Protein AF-A0A7Z9W826-F1 (afdb_monomer_lite)

Radius of gyration: 12.73 Å; chains: 1; bounding box: 32×27×29 Å

Foldseek 3Di:
DADDDDDPQKDQPDDDPNGGAWIDRQLDIDGVDDPPPPVDCPVVVVSVPRDDPPPPD

Sequence (57 aa):
PRIKNLGEGVEVLASVNDEPVLVQEGQHMAAAFHPELTGETRIHDYFTTLKGEMSLA

Structure (mmCIF, N/CA/C/O backbone):
data_AF-A0A7Z9W826-F1
#
_entry.id   AF-A0A7Z9W826-F1
#
loop_
_atom_site.group_PDB
_atom_site.id
_atom_site.type_symbol
_atom_site.label_atom_id
_atom_site.label_alt_id
_atom_site.label_comp_id
_atom_site.label_asym_id
_atom_site.label_entity_id
_atom_site.label_seq_id
_atom_site.pdbx_PDB_ins_code
_atom_site.Cartn_x
_atom_site.Cartn_y
_atom_site.Cartn_z
_atom_site.occupancy
_atom_site.B_iso_or_equiv
_atom_site.auth_seq_id
_atom_site.auth_comp_id
_atom_site.auth_asym_id
_atom_site.auth_atom_id
_atom_site.pdbx_PDB_model_num
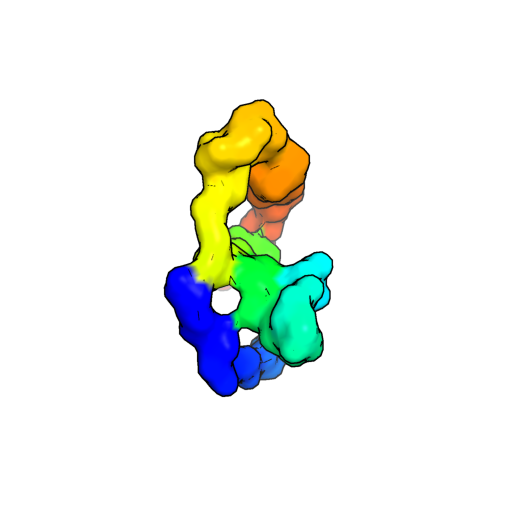ATOM 1 N N . PRO A 1 1 ? 12.929 -7.119 -0.880 1.00 86.56 1 PRO A N 1
ATOM 2 C CA . PRO A 1 1 ? 12.057 -8.323 -0.906 1.00 86.56 1 PRO A CA 1
ATOM 3 C C . PRO A 1 1 ? 11.369 -8.436 -2.281 1.00 86.56 1 PRO A C 1
ATOM 5 O O . PRO A 1 1 ? 11.478 -7.482 -3.042 1.00 86.56 1 PRO A O 1
ATOM 8 N N . ARG A 1 2 ? 10.714 -9.554 -2.641 1.00 94.75 2 ARG A N 1
ATOM 9 C CA . ARG A 1 2 ? 9.978 -9.675 -3.923 1.00 94.75 2 ARG A CA 1
ATOM 10 C C . ARG A 1 2 ? 8.749 -10.576 -3.785 1.00 94.75 2 ARG A C 1
ATOM 12 O O . ARG A 1 2 ? 8.855 -11.650 -3.195 1.00 94.75 2 ARG A O 1
ATOM 19 N N . ILE A 1 3 ? 7.627 -10.161 -4.371 1.00 97.06 3 ILE A N 1
ATOM 20 C CA . ILE A 1 3 ? 6.375 -10.928 -4.420 1.00 97.06 3 ILE A CA 1
ATOM 21 C C . ILE A 1 3 ? 6.375 -11.762 -5.706 1.00 97.06 3 ILE A C 1
ATOM 23 O O . ILE A 1 3 ? 6.529 -11.219 -6.795 1.00 97.06 3 ILE A O 1
ATOM 27 N N . LYS A 1 4 ? 6.268 -13.091 -5.585 1.00 96.25 4 LYS A N 1
ATOM 28 C CA . LYS A 1 4 ? 6.334 -14.014 -6.736 1.00 96.25 4 LYS A CA 1
ATOM 29 C C . LYS A 1 4 ? 4.971 -14.503 -7.221 1.00 96.25 4 LYS A C 1
ATOM 31 O O . LYS A 1 4 ? 4.841 -14.809 -8.396 1.00 96.25 4 LYS A O 1
ATOM 36 N N . ASN A 1 5 ? 3.999 -14.615 -6.321 1.00 96.00 5 ASN A N 1
ATOM 37 C CA . ASN A 1 5 ? 2.656 -15.119 -6.599 1.00 96.00 5 ASN A CA 1
ATOM 38 C C . ASN A 1 5 ? 1.648 -14.300 -5.790 1.00 96.00 5 ASN A C 1
ATOM 40 O O . ASN A 1 5 ? 1.994 -13.802 -4.716 1.00 96.00 5 ASN A O 1
ATOM 44 N N . LEU A 1 6 ? 0.419 -14.204 -6.291 1.00 97.56 6 LEU A N 1
ATOM 45 C CA . LEU A 1 6 ? -0.709 -13.555 -5.625 1.00 97.56 6 LEU A CA 1
ATOM 46 C C . LEU A 1 6 ? -1.830 -14.582 -5.442 1.00 97.56 6 LEU A C 1
ATOM 48 O O . LEU A 1 6 ? -2.049 -15.415 -6.322 1.00 97.56 6 LEU A O 1
ATOM 52 N N . GLY A 1 7 ? -2.493 -14.537 -4.289 1.00 96.38 7 GLY A N 1
ATOM 53 C CA . GLY A 1 7 ? -3.702 -15.315 -4.026 1.00 96.38 7 GLY A CA 1
ATOM 54 C C . GLY A 1 7 ? -4.955 -14.612 -4.549 1.00 96.38 7 GLY A C 1
ATOM 55 O O . GLY A 1 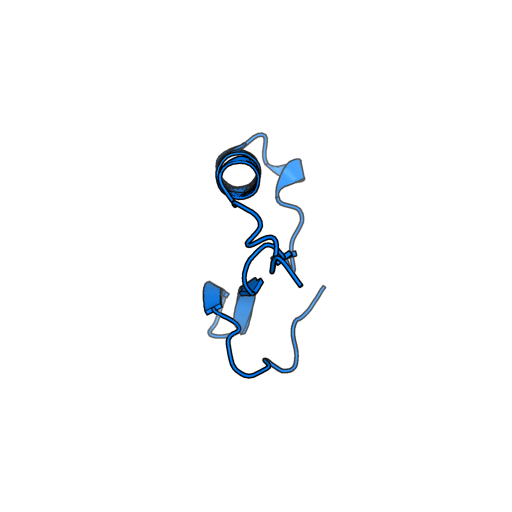7 ? -4.917 -13.439 -4.924 1.00 96.38 7 GLY A O 1
ATOM 56 N N . GLU A 1 8 ? -6.074 -15.332 -4.554 1.00 95.38 8 GLU A N 1
ATOM 57 C CA . GLU A 1 8 ? -7.392 -14.738 -4.787 1.00 95.38 8 GLU A CA 1
ATOM 58 C C . GLU A 1 8 ? -7.731 -13.763 -3.649 1.00 95.38 8 GLU A C 1
ATOM 60 O O . GLU A 1 8 ? -7.491 -14.071 -2.487 1.00 95.38 8 GLU A O 1
ATOM 65 N N 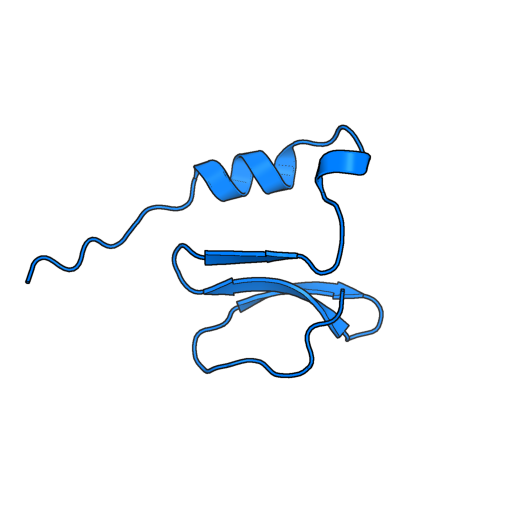. GLY A 1 9 ? -8.252 -12.577 -3.977 1.00 94.81 9 GLY A N 1
ATOM 66 C CA . GLY A 1 9 ? -8.573 -11.538 -2.988 1.00 94.81 9 GLY A CA 1
ATOM 67 C C . GLY A 1 9 ? -7.416 -10.603 -2.613 1.00 94.81 9 GLY A C 1
ATOM 68 O O . GLY A 1 9 ? -7.645 -9.630 -1.896 1.00 94.81 9 GLY A O 1
ATOM 69 N N . VAL A 1 10 ? -6.200 -10.834 -3.127 1.00 97.88 10 VAL A N 1
ATOM 70 C CA . VAL A 1 10 ? -5.078 -9.899 -2.961 1.00 97.88 10 VAL A CA 1
ATOM 71 C C . VAL A 1 10 ? -5.192 -8.749 -3.963 1.00 97.88 10 VAL A C 1
ATOM 73 O O . VAL A 1 10 ? -5.182 -8.960 -5.177 1.00 97.88 10 VAL A O 1
ATOM 76 N N . GLU A 1 11 ? -5.231 -7.522 -3.458 1.00 97.94 11 GLU A N 1
ATOM 77 C CA . GLU A 1 11 ? -5.195 -6.296 -4.251 1.00 97.94 11 GLU A CA 1
ATOM 78 C C . GLU A 1 11 ? -3.757 -5.778 -4.395 1.00 97.94 11 GLU A C 1
ATOM 80 O O . GLU A 1 11 ? -2.982 -5.742 -3.434 1.00 97.94 11 GLU A O 1
ATOM 85 N N . VAL A 1 12 ? -3.393 -5.348 -5.607 1.00 98.31 12 VAL A N 1
ATOM 86 C CA . VAL A 1 12 ? -2.111 -4.686 -5.880 1.00 98.31 12 VAL A CA 1
ATOM 87 C C . VAL A 1 12 ? -2.305 -3.176 -5.796 1.00 98.31 12 VAL A C 1
ATOM 89 O O . VAL A 1 12 ? -2.924 -2.576 -6.669 1.00 98.31 12 VAL A O 1
ATOM 92 N N . LEU A 1 13 ? -1.732 -2.560 -4.762 1.00 98.12 13 LEU A N 1
ATOM 93 C CA . LEU A 1 13 ? -1.835 -1.120 -4.512 1.00 98.12 13 LEU A CA 1
ATOM 94 C C . LEU A 1 13 ? -0.762 -0.316 -5.257 1.00 98.12 13 LEU A C 1
ATOM 96 O O . LEU A 1 13 ? -0.968 0.853 -5.580 1.00 98.12 13 LEU A O 1
ATOM 100 N N . ALA A 1 14 ? 0.404 -0.921 -5.509 1.00 98.00 14 ALA A N 1
ATOM 101 C CA . ALA A 1 14 ? 1.475 -0.308 -6.288 1.00 98.00 14 ALA A CA 1
ATOM 102 C C . ALA A 1 14 ? 2.345 -1.353 -6.995 1.00 98.00 14 ALA A C 1
ATOM 104 O O . ALA A 1 14 ? 2.649 -2.411 -6.431 1.00 98.00 14 ALA A O 1
ATOM 105 N N . SER A 1 15 ? 2.827 -0.986 -8.185 1.00 98.19 15 SER A N 1
ATOM 106 C CA . SER A 1 15 ? 3.745 -1.787 -9.000 1.00 98.19 15 SER A CA 1
ATOM 107 C C . SER A 1 15 ? 4.927 -0.956 -9.497 1.00 98.19 15 SER A C 1
ATOM 109 O O . SER A 1 15 ? 4.805 0.250 -9.714 1.00 98.19 15 SER A O 1
ATOM 111 N N . VAL A 1 16 ? 6.066 -1.611 -9.717 1.00 97.94 16 VAL A N 1
ATOM 112 C CA . VAL A 1 16 ? 7.256 -1.048 -10.371 1.00 97.94 16 VAL A CA 1
ATOM 113 C C . VAL A 1 16 ? 7.693 -2.021 -11.459 1.00 97.94 16 VAL A C 1
ATOM 115 O O . VAL A 1 16 ? 7.920 -3.189 -11.167 1.00 97.94 16 VAL A O 1
ATOM 118 N N . ASN A 1 17 ? 7.831 -1.547 -12.702 1.00 96.56 17 ASN A N 1
ATOM 119 C CA . ASN A 1 17 ? 8.147 -2.390 -13.869 1.00 96.56 17 ASN A CA 1
ATOM 120 C C . ASN A 1 17 ? 7.208 -3.604 -13.992 1.00 96.56 17 ASN A C 1
ATOM 122 O O . ASN A 1 17 ? 7.667 -4.730 -14.158 1.00 96.56 17 ASN A O 1
ATOM 126 N N . ASP A 1 18 ? 5.905 -3.368 -13.823 1.00 95.00 18 ASP A N 1
ATOM 127 C CA . ASP A 1 18 ? 4.852 -4.395 -13.818 1.00 95.00 18 ASP A CA 1
ATOM 128 C C . ASP A 1 18 ? 4.976 -5.459 -12.706 1.00 95.00 18 ASP A C 1
ATOM 130 O O . ASP A 1 18 ? 4.181 -6.396 -12.652 1.00 95.00 18 ASP A O 1
ATOM 134 N N . GLU A 1 19 ? 5.910 -5.296 -11.761 1.00 97.50 19 GLU A N 1
ATOM 135 C CA . GLU A 1 19 ? 6.021 -6.149 -10.578 1.00 97.50 19 GLU A CA 1
ATOM 136 C C . GLU A 1 19 ? 5.316 -5.517 -9.367 1.00 97.50 19 GLU A C 1
ATOM 138 O O . GLU A 1 19 ? 5.576 -4.352 -9.051 1.00 97.50 19 GLU A O 1
ATOM 143 N N . PRO A 1 20 ? 4.461 -6.260 -8.640 1.00 98.38 20 PRO A N 1
ATOM 144 C CA . PRO A 1 20 ? 3.796 -5.751 -7.447 1.00 98.38 20 PRO A CA 1
ATOM 145 C C . PRO A 1 20 ? 4.805 -5.494 -6.321 1.00 98.38 20 PRO A C 1
ATOM 147 O O . PRO A 1 20 ? 5.615 -6.359 -5.972 1.00 98.38 20 PRO A O 1
ATOM 150 N N . VAL A 1 21 ? 4.726 -4.307 -5.717 1.00 98.25 21 VAL A N 1
ATOM 151 C CA . VAL A 1 21 ? 5.612 -3.884 -4.619 1.00 98.25 21 VAL A CA 1
ATOM 152 C C . VAL A 1 21 ? 4.868 -3.496 -3.345 1.00 98.25 21 VAL A C 1
ATOM 154 O O . VAL A 1 21 ? 5.487 -3.457 -2.284 1.00 98.25 21 VAL A O 1
ATOM 157 N N . LEU A 1 22 ? 3.562 -3.241 -3.427 1.00 98.31 22 LEU A N 1
ATOM 158 C CA . LEU A 1 22 ? 2.681 -3.028 -2.283 1.00 98.31 22 LEU A CA 1
ATOM 159 C C . LEU A 1 22 ? 1.364 -3.753 -2.543 1.00 98.31 22 LEU A C 1
ATOM 161 O O . LEU A 1 22 ? 0.716 -3.503 -3.561 1.00 98.31 22 LEU A O 1
ATOM 165 N N . VAL A 1 23 ? 0.986 -4.647 -1.636 1.00 98.38 23 VAL A N 1
ATOM 166 C CA . VAL A 1 23 ? -0.232 -5.457 -1.751 1.00 98.38 23 VAL A CA 1
ATOM 167 C C . VAL A 1 23 ? -1.031 -5.435 -0.460 1.00 98.38 23 VAL A C 1
ATOM 169 O O . VAL A 1 23 ? -0.475 -5.192 0.618 1.00 98.38 23 VAL A O 1
ATOM 172 N N . GLN A 1 24 ? -2.319 -5.732 -0.580 1.00 97.56 24 GLN A N 1
ATOM 173 C CA . GLN A 1 24 ? -3.241 -5.830 0.539 1.00 97.56 24 GLN A CA 1
ATOM 174 C C . GLN A 1 24 ? -4.193 -7.014 0.380 1.00 97.56 24 GLN A C 1
ATOM 176 O O . GLN A 1 24 ? -4.665 -7.303 -0.714 1.00 97.56 24 GLN A O 1
ATOM 181 N N . GLU A 1 25 ? -4.512 -7.662 1.495 1.00 96.81 25 GLU A N 1
ATOM 182 C CA . GLU A 1 25 ? -5.588 -8.644 1.609 1.00 96.81 25 GLU A CA 1
ATOM 183 C C . GLU A 1 25 ? -6.346 -8.376 2.915 1.00 96.81 25 GLU A C 1
ATOM 185 O O . GLU A 1 25 ? -5.848 -8.640 4.015 1.00 96.81 25 GLU A O 1
ATOM 190 N N . GLY A 1 26 ? -7.536 -7.781 2.811 1.00 94.12 26 GLY A N 1
ATOM 191 C CA . GLY A 1 26 ? -8.309 -7.344 3.974 1.00 94.12 26 GLY A CA 1
ATOM 192 C C . GLY A 1 26 ? -7.515 -6.384 4.871 1.00 94.12 26 GLY A C 1
ATOM 193 O O . GLY A 1 26 ? -7.240 -5.247 4.492 1.00 94.12 26 GLY A O 1
ATOM 194 N N . GLN A 1 27 ? -7.159 -6.852 6.069 1.00 94.44 27 GLN A N 1
ATOM 195 C CA . GLN A 1 27 ? -6.373 -6.133 7.085 1.00 94.44 27 GLN A CA 1
ATOM 196 C C . GLN A 1 27 ? -4.858 -6.237 6.911 1.00 94.44 27 GLN A C 1
ATOM 198 O O . GLN A 1 27 ? -4.108 -5.518 7.571 1.00 94.44 27 GLN A O 1
ATOM 203 N N . HIS A 1 28 ? -4.394 -7.179 6.098 1.00 95.94 28 HIS A N 1
ATOM 204 C CA . HIS A 1 28 ? -2.978 -7.455 5.951 1.00 95.94 28 HIS A CA 1
ATOM 205 C C . HIS A 1 28 ? -2.410 -6.628 4.805 1.00 95.94 28 HIS A C 1
ATOM 207 O O . HIS A 1 28 ? -2.963 -6.611 3.709 1.00 95.94 28 HIS A O 1
ATOM 213 N N . MET A 1 29 ? -1.275 -5.977 5.051 1.00 97.38 29 MET A N 1
ATOM 214 C CA . MET A 1 29 ? -0.483 -5.303 4.026 1.00 97.38 29 MET A CA 1
ATOM 215 C C . MET A 1 29 ? 0.924 -5.886 3.988 1.00 97.38 29 MET A C 1
ATOM 217 O O . MET A 1 29 ? 1.500 -6.209 5.028 1.00 97.38 29 MET A O 1
ATOM 221 N N . ALA A 1 30 ? 1.501 -5.964 2.791 1.00 97.38 30 ALA A N 1
ATOM 222 C CA . ALA A 1 30 ? 2.896 -6.340 2.603 1.00 97.38 30 ALA A CA 1
ATOM 223 C C . ALA A 1 30 ? 3.574 -5.420 1.583 1.00 97.38 30 ALA A C 1
ATOM 225 O O . ALA A 1 30 ? 3.0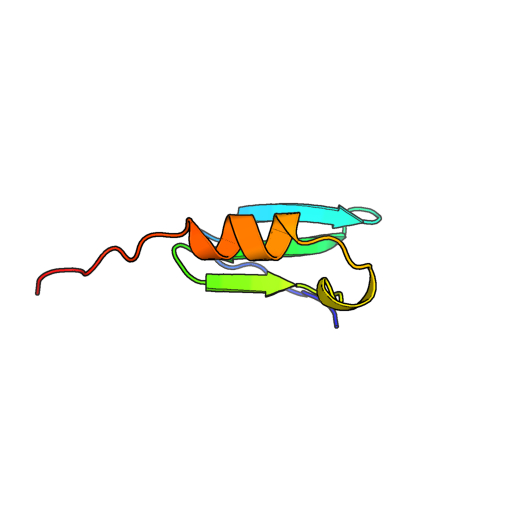21 -5.131 0.521 1.00 97.38 30 ALA A O 1
ATOM 226 N N . ALA A 1 31 ? 4.798 -4.992 1.901 1.00 97.75 31 ALA A N 1
ATOM 227 C CA . ALA A 1 31 ? 5.628 -4.162 1.037 1.00 97.75 31 ALA A CA 1
ATOM 228 C C . ALA A 1 31 ? 6.922 -4.895 0.655 1.00 97.75 31 ALA A C 1
ATOM 230 O O . ALA A 1 31 ? 7.565 -5.551 1.476 1.00 97.75 31 ALA A O 1
ATOM 231 N N . ALA A 1 32 ? 7.332 -4.757 -0.605 1.00 97.94 32 ALA A N 1
ATOM 232 C CA . ALA A 1 32 ? 8.609 -5.256 -1.110 1.00 97.94 32 ALA A CA 1
ATOM 233 C C . ALA A 1 32 ? 9.775 -4.266 -0.894 1.00 97.94 32 ALA A C 1
ATOM 235 O O . ALA A 1 32 ? 10.917 -4.554 -1.270 1.00 97.94 32 ALA A O 1
ATOM 236 N N . PHE A 1 33 ? 9.481 -3.125 -0.271 1.00 96.56 33 PHE A N 1
ATOM 237 C CA . PHE A 1 33 ? 10.376 -2.018 0.049 1.00 96.56 33 PHE A CA 1
ATOM 238 C C . PHE A 1 33 ? 10.185 -1.581 1.508 1.00 96.56 33 PHE A C 1
ATOM 240 O O . PHE A 1 33 ? 9.325 -2.103 2.213 1.00 96.56 3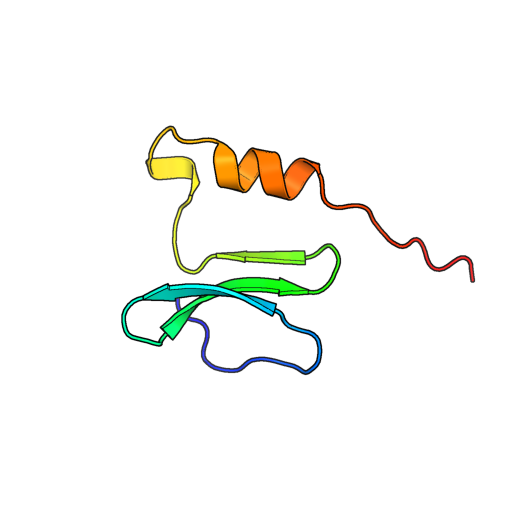3 PHE A O 1
ATOM 247 N N . HIS A 1 34 ? 10.996 -0.617 1.934 1.00 96.94 34 HIS A N 1
ATOM 248 C CA . HIS A 1 34 ? 11.011 -0.077 3.289 1.00 96.94 34 HIS A CA 1
ATOM 249 C C . HIS A 1 34 ? 10.320 1.298 3.332 1.00 96.94 34 HIS A C 1
ATOM 251 O O . HIS A 1 34 ? 10.979 2.309 3.057 1.00 96.94 34 HIS A O 1
ATOM 257 N N . PRO A 1 35 ? 8.997 1.371 3.594 1.00 95.75 35 PRO A N 1
ATOM 258 C CA . PRO A 1 35 ? 8.266 2.641 3.623 1.00 95.75 35 PRO A CA 1
ATOM 259 C C . PRO A 1 35 ? 8.799 3.617 4.685 1.00 95.75 35 PRO A C 1
ATOM 261 O O . PRO A 1 35 ? 8.666 4.828 4.531 1.00 95.75 35 PRO A O 1
ATOM 264 N N . GLU A 1 36 ? 9.448 3.114 5.734 1.00 97.06 36 GLU A N 1
ATOM 265 C CA . GLU A 1 36 ? 10.009 3.878 6.848 1.00 97.06 36 GLU A CA 1
ATOM 266 C C . GLU A 1 36 ? 11.250 4.709 6.483 1.00 97.06 36 GLU A C 1
ATOM 268 O O . GLU A 1 36 ? 11.566 5.680 7.168 1.00 97.06 36 GLU A O 1
ATOM 273 N N . LEU A 1 37 ? 11.951 4.375 5.394 1.00 97.00 37 LEU A N 1
ATOM 274 C CA . LEU A 1 37 ? 13.245 4.989 5.057 1.00 97.00 37 LEU A CA 1
ATOM 275 C C . LEU A 1 37 ? 13.140 6.326 4.310 1.00 97.00 37 LEU A C 1
ATOM 277 O O . LEU A 1 37 ? 14.162 6.892 3.928 1.00 97.00 37 LEU A O 1
ATOM 281 N N . THR A 1 38 ? 11.928 6.835 4.082 1.00 89.00 38 THR A N 1
ATOM 282 C CA . THR A 1 38 ? 11.700 8.049 3.275 1.00 89.00 38 THR A CA 1
ATOM 283 C C . THR A 1 38 ? 11.166 9.240 4.075 1.00 89.00 38 THR A C 1
ATOM 285 O O . THR A 1 38 ? 10.995 10.316 3.513 1.00 89.00 38 THR A O 1
ATOM 288 N N . GLY A 1 39 ? 10.914 9.077 5.382 1.00 93.12 39 GLY A N 1
ATOM 289 C CA . GLY A 1 39 ? 10.314 10.113 6.239 1.00 93.12 39 GLY A CA 1
ATOM 290 C C . GLY A 1 39 ? 8.831 10.399 5.953 1.00 93.12 39 GLY A C 1
ATOM 291 O O . GLY A 1 39 ? 8.206 11.172 6.673 1.00 93.12 39 GLY A O 1
ATOM 292 N N . GLU A 1 40 ? 8.260 9.761 4.932 1.00 96.19 40 GLU A N 1
ATOM 293 C CA . GLU A 1 40 ? 6.862 9.883 4.529 1.00 96.19 40 GLU A CA 1
ATOM 294 C C . GLU A 1 40 ? 5.977 8.875 5.271 1.00 96.19 40 GLU A C 1
ATOM 296 O O . GLU A 1 40 ? 6.273 7.680 5.334 1.00 96.19 40 GLU A O 1
ATOM 301 N N . THR A 1 41 ? 4.837 9.337 5.787 1.00 97.19 41 THR A N 1
ATOM 302 C CA . THR A 1 41 ? 3.945 8.501 6.607 1.00 97.19 41 THR A CA 1
ATOM 303 C C . THR A 1 41 ? 2.735 7.966 5.862 1.00 97.19 41 THR A C 1
ATOM 305 O O . THR A 1 41 ? 2.077 7.088 6.392 1.00 97.19 41 THR A O 1
ATOM 308 N N . ARG A 1 42 ? 2.456 8.386 4.622 1.00 97.00 42 ARG A N 1
ATOM 309 C CA . ARG A 1 42 ? 1.198 8.053 3.916 1.00 97.00 42 ARG A CA 1
ATOM 310 C C . ARG A 1 42 ? 0.842 6.561 3.893 1.00 97.00 42 ARG A C 1
ATOM 312 O O . ARG A 1 42 ? -0.326 6.220 4.026 1.00 97.00 42 ARG A O 1
ATOM 319 N N . ILE A 1 43 ? 1.829 5.671 3.748 1.00 97.25 43 ILE A N 1
ATOM 320 C CA . ILE A 1 43 ? 1.607 4.212 3.796 1.00 97.25 43 ILE A CA 1
ATOM 321 C C . ILE A 1 43 ? 1.270 3.749 5.220 1.00 97.25 43 ILE A C 1
ATOM 323 O O . ILE A 1 43 ? 0.374 2.929 5.402 1.00 97.25 43 ILE A O 1
ATOM 327 N N . HIS A 1 44 ? 1.956 4.291 6.228 1.00 96.81 44 HIS A N 1
ATOM 328 C CA . HIS A 1 44 ? 1.667 4.020 7.636 1.00 96.81 44 HIS A CA 1
ATOM 329 C C . HIS A 1 44 ? 0.283 4.557 8.021 1.00 96.81 44 HIS A C 1
ATOM 331 O O . HIS A 1 44 ? -0.506 3.835 8.620 1.00 96.81 44 HIS A O 1
ATOM 337 N N . ASP A 1 45 ? -0.044 5.782 7.608 1.00 97.06 45 ASP A N 1
ATOM 338 C CA . ASP A 1 45 ? -1.344 6.406 7.840 1.00 97.06 45 ASP A CA 1
ATOM 339 C C . ASP A 1 45 ? -2.450 5.567 7.198 1.00 97.06 45 ASP A C 1
ATOM 341 O O . ASP A 1 45 ? -3.421 5.223 7.865 1.00 97.06 45 ASP A O 1
ATOM 345 N N . TYR A 1 46 ? -2.264 5.135 5.946 1.00 96.94 46 TYR A N 1
ATOM 346 C CA . TYR A 1 46 ? -3.190 4.222 5.281 1.00 96.94 46 TYR A CA 1
ATOM 347 C C . TYR A 1 46 ? -3.384 2.919 6.069 1.00 96.94 46 TYR A C 1
ATOM 349 O O . TYR A 1 46 ? -4.525 2.547 6.346 1.00 96.94 46 TYR A O 1
ATOM 357 N N . PHE A 1 47 ? -2.296 2.281 6.514 1.00 96.19 47 PHE A N 1
ATOM 358 C CA . PHE A 1 47 ? -2.358 1.069 7.335 1.00 96.19 47 PHE A CA 1
ATOM 359 C C . PHE A 1 47 ? -3.202 1.269 8.606 1.00 96.19 47 PHE A C 1
ATOM 361 O O . PHE A 1 47 ? -4.019 0.412 8.936 1.00 96.19 47 PHE A O 1
ATOM 368 N N . THR A 1 48 ? -3.095 2.420 9.284 1.00 95.25 48 THR A N 1
ATOM 369 C CA . THR A 1 48 ? -3.910 2.706 10.486 1.00 95.25 48 THR A CA 1
ATOM 370 C C . THR A 1 48 ? -5.409 2.839 10.215 1.00 95.25 48 THR A C 1
ATOM 372 O O . THR A 1 48 ? -6.211 2.688 11.137 1.00 95.25 48 THR A O 1
ATOM 375 N N . THR A 1 49 ? -5.810 3.113 8.970 1.00 94.81 49 THR A N 1
ATOM 376 C CA . THR A 1 49 ? -7.231 3.207 8.602 1.00 94.81 49 THR A CA 1
ATOM 377 C C . THR A 1 49 ? -7.874 1.849 8.337 1.00 94.81 49 THR A C 1
ATOM 379 O O . THR A 1 49 ? -9.105 1.762 8.283 1.00 94.81 49 THR 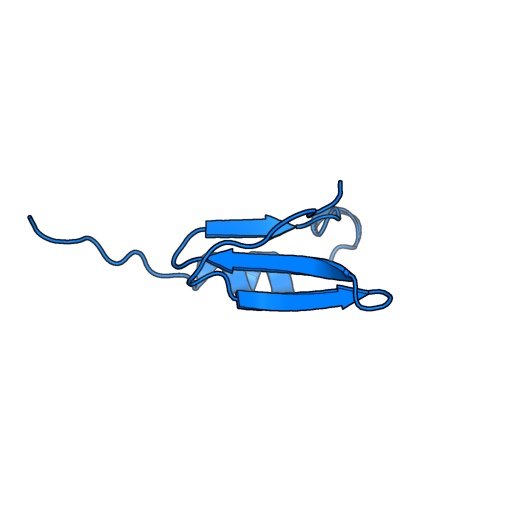A O 1
ATOM 382 N N . LEU A 1 50 ? -7.071 0.788 8.187 1.00 93.19 50 LEU A N 1
ATOM 383 C CA . LEU A 1 50 ? -7.582 -0.544 7.899 1.00 93.19 50 LEU A CA 1
ATOM 384 C C . LEU A 1 50 ? -8.394 -1.061 9.090 1.00 93.19 50 LEU A C 1
ATOM 386 O O . LEU A 1 50 ? -7.901 -1.153 10.215 1.00 93.19 50 LEU A O 1
ATOM 390 N N . LYS A 1 51 ? -9.642 -1.464 8.834 1.00 80.62 51 LYS A N 1
ATOM 391 C CA . LYS A 1 51 ? -10.540 -2.041 9.845 1.00 80.62 51 LYS A CA 1
ATOM 392 C C . LYS A 1 51 ? -10.622 -3.554 9.736 1.00 80.62 51 LYS A C 1
ATOM 394 O O . LYS A 1 51 ? -10.745 -4.095 8.639 1.00 80.62 51 LYS A O 1
ATOM 399 N N . GLY A 1 52 ? -10.567 -4.219 10.884 1.00 66.31 52 GLY A N 1
ATOM 400 C CA . GLY A 1 52 ? -10.745 -5.659 10.968 1.00 66.31 52 GLY A CA 1
ATOM 401 C C . GLY A 1 52 ? -12.200 -5.999 10.832 1.00 66.31 52 GLY A C 1
ATOM 402 O O . GLY A 1 52 ? -13.001 -5.583 11.667 1.00 66.31 52 GLY A O 1
ATOM 403 N N . GLU A 1 53 ? -12.546 -6.780 9.816 1.00 61.38 53 GLU A N 1
ATOM 404 C CA . GLU A 1 53 ? -13.762 -7.570 9.906 1.00 61.38 53 GLU A CA 1
ATOM 405 C C . GLU A 1 53 ? -13.526 -8.641 10.974 1.00 61.38 53 GLU A C 1
ATOM 407 O O . GLU A 1 53 ? -12.939 -9.694 10.732 1.00 61.38 53 GLU A O 1
ATOM 412 N N . MET A 1 54 ? -13.947 -8.346 12.204 1.00 55.94 54 MET A N 1
ATOM 413 C CA . MET A 1 54 ? -14.195 -9.391 13.187 1.00 55.94 54 MET A CA 1
ATOM 414 C C . MET A 1 54 ? -15.394 -10.190 12.683 1.00 55.94 54 MET A C 1
ATOM 416 O O . MET A 1 54 ? -16.540 -9.775 12.853 1.00 55.94 54 MET A O 1
ATOM 420 N N . SER A 1 55 ? -15.119 -11.336 12.062 1.00 50.69 55 SER A N 1
ATOM 421 C CA . SER A 1 55 ? -16.111 -12.393 11.900 1.00 50.69 55 SER A CA 1
ATOM 422 C C . SER A 1 55 ? -16.603 -12.767 13.297 1.00 50.69 55 SER A C 1
ATOM 424 O O . SER A 1 55 ? -15.902 -13.451 14.041 1.00 50.69 55 SER A O 1
ATOM 426 N N . LEU A 1 56 ? -17.784 -12.273 13.676 1.00 49.72 56 LEU A N 1
ATOM 427 C CA . LEU A 1 56 ? -18.526 -12.790 14.819 1.00 49.72 56 LEU A CA 1
ATOM 428 C C . LEU A 1 56 ? -18.946 -14.216 14.449 1.00 49.72 56 LEU A C 1
ATOM 430 O O . LEU A 1 56 ? -19.933 -14.411 13.742 1.00 49.72 56 LEU A O 1
ATOM 434 N N . ALA A 1 57 ? -18.119 -15.180 14.850 1.00 41.69 57 ALA A N 1
ATOM 435 C CA . ALA A 1 57 ? -18.519 -16.572 14.994 1.00 41.69 57 ALA A CA 1
ATOM 436 C C . ALA A 1 57 ? -19.337 -16.737 16.280 1.00 41.69 57 ALA A C 1
ATOM 438 O O . ALA A 1 57 ? -18.986 -16.074 17.286 1.00 41.69 57 ALA A O 1
#

Secondary structure (DSSP, 8-state):
-------TT-EEEEEETTEEEEEEETTEEEESS-GGGGS--HHHHHHHHPPP-----

pLDDT: mean 91.62, std 13.39, range [41.69, 98.38]